Protein AF-A0A1H1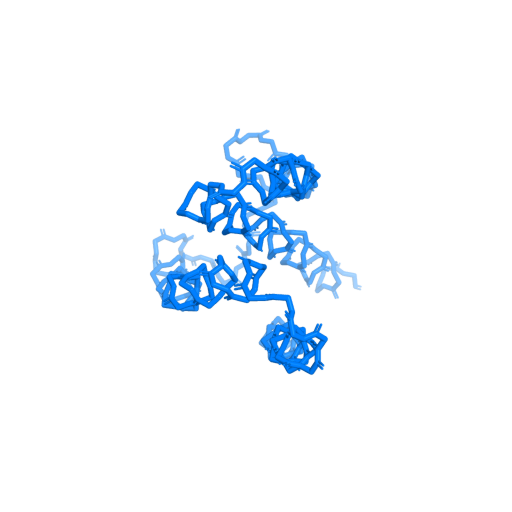JJS9-F1 (afdb_monomer)

Foldseek 3Di:
DLLVVLVVVLVVVLVVVLVVCVVVPLVLLNLLSVVLCVVQVVVVVCCQVVVCVVVVDPADPCDDPNDGLQVLLVVQQVQLVVQLVVCSVVSNSPSSNVSVNSNSSSVSSNSRNVSRVVVVD

Secondary structure (DSSP, 8-state):
-HHHHHHHHHHHHHHHHHHHHHHTT-HHHHHHHHHHHHHHHHHHHHHHHHHHHHSSSSS--SEETTEEHHHHHHHHHHHHHHHHHHHHHTT-HHHHHHHHHHHHHHHHHHHHHHHHHTT--

Structure (mmCIF, N/CA/C/O backbone):
data_AF-A0A1H1JJS9-F1
#
_entry.id   AF-A0A1H1JJS9-F1
#
loop_
_atom_site.group_PDB
_atom_site.id
_atom_site.type_symbol
_atom_site.label_atom_id
_atom_site.label_alt_id
_atom_site.label_comp_id
_atom_site.label_asym_id
_atom_site.label_entity_id
_atom_site.label_seq_id
_atom_site.pdbx_PDB_ins_code
_atom_site.Cartn_x
_atom_site.Cartn_y
_atom_site.Cartn_z
_atom_site.occupancy
_atom_site.B_iso_or_equiv
_atom_site.auth_seq_id
_atom_site.auth_comp_id
_atom_site.auth_asym_id
_atom_site.auth_atom_id
_atom_site.pdbx_PDB_model_num
ATOM 1 N N . MET A 1 1 ? -14.685 -7.454 16.386 1.00 51.56 1 MET A N 1
ATOM 2 C CA . MET A 1 1 ? -14.120 -8.642 15.700 1.00 51.56 1 MET A CA 1
ATOM 3 C C . MET A 1 1 ? -14.081 -8.514 14.171 1.00 51.56 1 MET A C 1
ATOM 5 O O . MET A 1 1 ? -13.070 -8.891 13.596 1.00 51.56 1 MET A O 1
ATOM 9 N N . LYS A 1 2 ? -15.096 -7.929 13.506 1.00 57.41 2 LYS A N 1
ATOM 10 C CA . LYS A 1 2 ? -15.160 -7.813 12.029 1.00 57.41 2 LYS A CA 1
ATOM 11 C C . LYS A 1 2 ? -13.955 -7.105 11.368 1.00 57.41 2 LYS A C 1
ATOM 13 O O . LYS A 1 2 ? -13.441 -7.608 10.377 1.00 57.41 2 LYS A O 1
ATOM 18 N N . ILE A 1 3 ? -13.439 -6.013 11.946 1.00 62.00 3 ILE A N 1
ATOM 19 C CA . ILE A 1 3 ? -12.286 -5.257 11.395 1.00 62.00 3 ILE A CA 1
ATOM 20 C C . ILE A 1 3 ? -11.001 -6.106 11.337 1.00 62.00 3 ILE A C 1
ATOM 22 O O . ILE A 1 3 ? -10.260 -6.043 10.358 1.00 62.00 3 ILE A O 1
ATOM 26 N N . ALA A 1 4 ? -10.752 -6.936 12.356 1.00 64.06 4 ALA A N 1
ATOM 27 C CA . ALA A 1 4 ? -9.585 -7.821 12.385 1.00 64.06 4 ALA A CA 1
ATOM 28 C C . ALA A 1 4 ? -9.667 -8.894 11.287 1.00 64.06 4 ALA A C 1
ATOM 30 O O . ALA A 1 4 ? -8.687 -9.143 10.591 1.00 64.06 4 ALA A O 1
ATOM 31 N N . MET A 1 5 ? -10.856 -9.467 11.074 1.00 68.06 5 MET A N 1
ATOM 32 C CA . MET A 1 5 ? -11.103 -10.467 10.030 1.00 68.06 5 MET A CA 1
ATOM 33 C C . MET A 1 5 ? -10.929 -9.877 8.621 1.00 68.06 5 MET A C 1
ATOM 35 O O . MET A 1 5 ? -10.314 -10.494 7.755 1.00 68.06 5 MET A O 1
ATOM 39 N N . MET A 1 6 ? -11.390 -8.639 8.416 1.00 68.94 6 MET A N 1
ATOM 40 C CA . MET A 1 6 ? -11.242 -7.905 7.154 1.00 68.94 6 MET A CA 1
ATOM 41 C C . MET A 1 6 ? -9.768 -7.597 6.840 1.00 68.94 6 MET A C 1
ATOM 43 O O . MET A 1 6 ? -9.341 -7.729 5.695 1.00 68.94 6 MET A O 1
ATOM 47 N N . ARG A 1 7 ? -8.962 -7.272 7.862 1.00 70.19 7 ARG A N 1
ATOM 48 C CA . ARG A 1 7 ? -7.506 -7.102 7.727 1.00 70.19 7 ARG A CA 1
ATOM 49 C C . ARG A 1 7 ? -6.776 -8.409 7.429 1.00 70.19 7 ARG A C 1
ATOM 51 O O . ARG A 1 7 ? -5.903 -8.416 6.570 1.00 70.19 7 ARG A O 1
ATOM 58 N N . ILE A 1 8 ? -7.145 -9.511 8.083 1.00 76.50 8 ILE A N 1
ATOM 59 C CA . ILE A 1 8 ? -6.576 -10.837 7.785 1.00 76.50 8 ILE A CA 1
ATOM 60 C C . ILE A 1 8 ? -6.862 -11.215 6.328 1.00 76.50 8 ILE A C 1
ATOM 62 O O . ILE A 1 8 ? -5.948 -11.612 5.609 1.00 76.50 8 ILE A O 1
ATOM 66 N N . SER A 1 9 ? -8.099 -11.008 5.863 1.00 79.44 9 SER A N 1
ATOM 67 C CA . SER A 1 9 ? -8.464 -11.231 4.461 1.00 79.44 9 SER A CA 1
ATOM 68 C C . SER A 1 9 ? -7.679 -10.330 3.502 1.00 79.44 9 SER A C 1
ATOM 70 O O . SER A 1 9 ? -7.348 -10.763 2.402 1.00 79.44 9 SER A O 1
ATOM 72 N N . TRP A 1 10 ? -7.365 -9.097 3.906 1.00 81.06 10 TRP A N 1
ATOM 73 C CA . TRP A 1 10 ? -6.550 -8.180 3.111 1.00 81.06 10 TRP A CA 1
ATOM 74 C C . TRP A 1 10 ? -5.094 -8.641 3.004 1.00 81.06 10 TRP A C 1
ATOM 76 O O . TRP A 1 10 ? -4.568 -8.733 1.898 1.00 81.06 10 TRP A O 1
ATOM 86 N N . TYR A 1 11 ? -4.453 -9.015 4.115 1.00 80.50 11 TYR A N 1
ATOM 87 C CA . TYR A 1 11 ? -3.095 -9.569 4.076 1.00 80.50 11 TYR A CA 1
ATOM 88 C C . TYR A 1 11 ? -3.032 -10.874 3.275 1.00 80.50 11 TYR A C 1
ATOM 90 O O . TYR A 1 11 ? -2.079 -11.090 2.529 1.00 80.50 11 TYR A O 1
ATOM 98 N N . PHE A 1 12 ? -4.070 -11.709 3.365 1.00 82.69 12 PHE A N 1
ATOM 99 C CA . PHE A 1 12 ? -4.186 -12.912 2.546 1.00 82.69 12 PHE A CA 1
ATOM 100 C C . PHE A 1 12 ? -4.291 -12.584 1.048 1.00 82.69 12 PHE A C 1
ATOM 102 O O . PHE A 1 12 ? -3.594 -13.191 0.237 1.00 82.69 12 PHE A O 1
ATOM 109 N N . ALA A 1 13 ? -5.084 -11.575 0.672 1.00 83.62 13 ALA A N 1
ATOM 110 C CA . ALA A 1 13 ? -5.155 -11.100 -0.711 1.00 83.62 13 ALA A CA 1
ATOM 111 C C . ALA A 1 13 ? -3.798 -10.574 -1.212 1.00 83.62 13 ALA A C 1
ATOM 113 O O . ALA A 1 13 ? -3.395 -10.886 -2.331 1.00 83.62 13 ALA A O 1
ATOM 114 N N . LEU A 1 14 ? -3.050 -9.844 -0.377 1.00 83.19 14 LEU A N 1
ATOM 115 C CA . LEU A 1 14 ? -1.702 -9.375 -0.718 1.00 83.19 14 LEU A CA 1
ATOM 116 C C . LEU A 1 14 ? -0.715 -10.528 -0.920 1.00 83.19 14 LEU A C 1
ATOM 118 O O . LEU A 1 14 ? 0.098 -10.474 -1.842 1.00 83.19 14 LEU A O 1
ATOM 122 N N . ALA A 1 15 ? -0.813 -11.586 -0.111 1.00 82.50 15 ALA A N 1
ATOM 123 C CA . ALA A 1 15 ? -0.014 -12.794 -0.291 1.00 82.50 15 ALA A CA 1
ATOM 124 C C . ALA A 1 15 ? -0.339 -13.497 -1.621 1.00 82.50 15 ALA A C 1
ATOM 126 O O . ALA A 1 15 ? 0.574 -13.874 -2.352 1.00 82.50 15 ALA A O 1
ATOM 127 N N . LEU A 1 16 ? -1.622 -13.608 -1.987 1.00 84.62 16 LEU A N 1
ATOM 128 C CA . LEU A 1 16 ? -2.031 -14.163 -3.283 1.00 84.62 16 LEU A CA 1
ATOM 129 C C . LEU A 1 16 ? -1.516 -13.327 -4.463 1.00 84.62 16 LEU A C 1
ATOM 131 O O . LEU A 1 16 ? -1.039 -13.890 -5.447 1.00 84.62 16 LEU A O 1
ATOM 135 N N . ILE A 1 17 ? -1.555 -11.996 -4.352 1.00 82.56 17 ILE A N 1
ATOM 136 C CA . ILE A 1 17 ? -1.003 -11.084 -5.365 1.00 82.56 17 ILE A CA 1
ATOM 137 C C . ILE A 1 17 ? 0.517 -11.274 -5.493 1.00 82.56 17 ILE A C 1
ATOM 139 O O . ILE A 1 17 ? 1.027 -11.370 -6.610 1.00 82.56 17 ILE A O 1
ATOM 143 N N . ALA A 1 18 ? 1.235 -11.415 -4.373 1.00 80.25 18 ALA A N 1
ATOM 144 C CA . ALA A 1 18 ? 2.672 -11.697 -4.369 1.00 80.25 18 ALA A CA 1
ATOM 145 C C . ALA A 1 18 ? 3.005 -13.014 -5.094 1.00 80.25 18 ALA A C 1
ATOM 147 O O . ALA A 1 18 ? 3.931 -13.065 -5.907 1.00 80.25 18 ALA A O 1
ATOM 148 N N . ILE A 1 19 ? 2.223 -14.069 -4.827 1.00 80.75 19 ILE A N 1
ATOM 149 C CA . ILE A 1 19 ? 2.355 -15.379 -5.481 1.00 80.75 19 ILE A CA 1
ATOM 150 C C . ILE A 1 19 ? 2.073 -15.258 -6.984 1.00 80.75 19 ILE A C 1
ATOM 152 O O . ILE A 1 19 ? 2.818 -15.807 -7.797 1.00 80.75 19 ILE A O 1
ATOM 156 N N . GLY A 1 20 ? 1.040 -14.499 -7.365 1.00 79.06 20 GLY A N 1
ATOM 157 C CA . GLY A 1 20 ? 0.717 -14.211 -8.762 1.00 79.06 20 GLY A CA 1
ATOM 158 C C . GLY A 1 20 ? 1.876 -13.534 -9.492 1.00 79.06 20 GLY A C 1
ATOM 159 O O . GLY A 1 20 ? 2.306 -14.007 -10.540 1.00 79.06 20 GLY A O 1
ATOM 160 N N . PHE A 1 21 ? 2.458 -12.484 -8.911 1.00 77.69 21 PHE A N 1
ATOM 161 C CA . PHE A 1 21 ? 3.602 -11.792 -9.512 1.00 77.69 21 PHE A CA 1
ATOM 162 C C . PHE A 1 21 ? 4.856 -12.664 -9.608 1.00 77.69 21 PHE A C 1
ATOM 164 O O . PHE A 1 21 ? 5.581 -12.565 -10.597 1.00 77.69 21 PHE A O 1
ATOM 171 N N . SER A 1 22 ? 5.079 -13.557 -8.640 1.00 72.88 22 SER A N 1
ATOM 172 C CA . SER A 1 22 ? 6.167 -14.538 -8.703 1.00 72.88 22 SER A CA 1
ATOM 173 C C . SER A 1 22 ? 5.996 -15.521 -9.870 1.00 72.88 22 SER A C 1
ATOM 175 O O . SER A 1 22 ? 6.970 -15.831 -10.553 1.00 72.88 22 SER A O 1
ATOM 177 N N . ARG A 1 23 ? 4.766 -15.970 -10.155 1.00 71.94 23 ARG A N 1
ATOM 178 C CA . ARG A 1 23 ? 4.480 -16.935 -11.233 1.00 71.94 23 ARG A CA 1
ATOM 179 C C . ARG A 1 23 ? 4.584 -16.352 -12.642 1.00 71.94 23 ARG A C 1
ATOM 181 O O . ARG A 1 23 ? 4.932 -17.087 -13.559 1.00 71.94 23 ARG A O 1
ATOM 188 N N . ILE A 1 24 ? 4.288 -15.065 -12.825 1.00 75.19 24 ILE A N 1
ATOM 189 C CA . ILE A 1 24 ? 4.229 -14.428 -14.156 1.00 75.19 24 ILE A CA 1
ATOM 190 C C . ILE A 1 24 ? 5.618 -13.889 -14.584 1.00 75.19 24 ILE A C 1
ATOM 192 O O . ILE A 1 24 ? 5.750 -13.285 -15.641 1.00 75.19 24 ILE A O 1
ATOM 196 N N . HIS A 1 25 ? 6.685 -14.104 -13.796 1.00 63.25 25 HIS A N 1
ATOM 197 C CA . HIS A 1 25 ? 8.052 -13.642 -14.107 1.00 63.25 25 HIS A CA 1
ATOM 198 C C . HIS A 1 25 ? 8.163 -12.130 -14.416 1.00 63.25 25 HIS A C 1
ATOM 200 O O . HIS A 1 25 ? 9.094 -11.681 -15.084 1.00 63.25 25 HIS A O 1
ATOM 206 N N . PHE A 1 26 ? 7.256 -11.304 -13.883 1.00 71.56 26 PHE A N 1
ATOM 207 C CA . PHE A 1 26 ? 7.361 -9.845 -13.977 1.00 71.56 26 PHE A CA 1
ATOM 208 C C . PHE A 1 26 ? 8.404 -9.327 -12.978 1.00 71.56 26 PHE A C 1
ATOM 210 O O . PHE A 1 26 ? 8.063 -8.801 -11.920 1.00 71.56 26 PHE A O 1
ATOM 217 N N . VAL A 1 27 ? 9.689 -9.469 -13.317 1.00 70.25 27 VAL A N 1
ATOM 218 C CA . VAL A 1 27 ? 10.831 -9.125 -12.445 1.00 70.25 27 VAL A CA 1
ATOM 219 C C . VAL A 1 27 ? 10.751 -7.680 -11.940 1.00 70.25 27 VAL A C 1
ATOM 221 O O . VAL A 1 27 ? 10.953 -7.427 -10.755 1.00 70.25 27 VAL A O 1
ATOM 224 N N . ASN A 1 28 ? 10.359 -6.740 -12.803 1.00 71.56 28 ASN A N 1
ATOM 225 C CA . ASN A 1 28 ? 10.227 -5.326 -12.438 1.00 71.56 28 ASN A CA 1
ATOM 226 C C . ASN A 1 28 ? 9.066 -5.058 -11.474 1.00 71.56 28 ASN A C 1
ATOM 228 O O . ASN A 1 28 ? 9.200 -4.265 -10.543 1.00 71.56 28 ASN A O 1
ATOM 232 N N . LEU A 1 29 ? 7.925 -5.716 -11.691 1.00 73.12 29 LEU A N 1
ATOM 233 C CA . LEU A 1 29 ? 6.736 -5.533 -10.861 1.00 73.12 29 LEU A CA 1
ATOM 234 C C . LEU A 1 29 ? 6.928 -6.204 -9.498 1.00 73.12 29 LEU A C 1
ATOM 236 O O . LEU A 1 29 ? 6.634 -5.610 -8.467 1.00 73.12 29 LEU A O 1
ATOM 240 N N . PHE A 1 30 ? 7.494 -7.413 -9.491 1.00 77.06 30 PHE A N 1
ATOM 241 C CA . PHE A 1 30 ? 7.852 -8.141 -8.279 1.00 77.06 30 PHE A CA 1
ATOM 242 C C . PHE A 1 30 ? 8.916 -7.388 -7.466 1.00 77.06 30 PHE A C 1
ATOM 244 O O . PHE A 1 30 ? 8.774 -7.242 -6.251 1.00 77.06 30 PHE A O 1
ATOM 251 N N . GLY A 1 31 ? 9.925 -6.830 -8.146 1.00 73.69 31 GLY A N 1
ATOM 252 C CA . GLY A 1 31 ? 10.979 -6.015 -7.543 1.00 73.69 31 GLY A CA 1
ATOM 253 C C . GLY A 1 31 ? 10.487 -4.698 -6.936 1.00 73.69 31 GLY A C 1
ATOM 254 O O . GLY A 1 31 ? 11.090 -4.221 -5.981 1.00 73.69 31 GLY A O 1
ATOM 255 N N . ALA A 1 32 ? 9.382 -4.133 -7.431 1.00 76.56 32 ALA A N 1
ATOM 256 C CA . ALA A 1 32 ? 8.734 -2.967 -6.825 1.00 76.56 32 ALA A CA 1
ATOM 257 C C . ALA A 1 32 ? 7.729 -3.353 -5.718 1.00 76.56 32 ALA A C 1
ATOM 259 O O . ALA A 1 32 ? 7.588 -2.663 -4.708 1.00 76.56 32 ALA A O 1
ATOM 260 N N . PHE A 1 33 ? 7.037 -4.483 -5.880 1.00 80.44 33 PHE A N 1
ATOM 261 C CA . PHE A 1 33 ? 5.988 -4.926 -4.964 1.00 80.44 33 PHE A CA 1
ATOM 262 C C . PHE A 1 33 ? 6.535 -5.454 -3.633 1.00 80.44 33 PHE A C 1
ATOM 264 O O . PHE A 1 33 ? 6.004 -5.110 -2.581 1.00 80.44 33 PHE A O 1
ATOM 271 N N . MET A 1 34 ? 7.607 -6.249 -3.651 1.00 80.00 34 MET A N 1
ATOM 272 C CA . MET A 1 34 ? 8.210 -6.801 -2.430 1.00 80.00 34 MET A CA 1
ATOM 273 C C . MET A 1 34 ? 8.678 -5.741 -1.420 1.00 80.00 34 MET A C 1
ATOM 275 O O . MET A 1 34 ? 8.267 -5.821 -0.261 1.00 80.00 34 MET A O 1
ATOM 279 N N . PRO A 1 35 ? 9.475 -4.724 -1.802 1.00 80.19 35 PRO A N 1
ATOM 280 C CA . PRO A 1 35 ? 9.869 -3.670 -0.869 1.00 80.19 35 PRO A CA 1
ATOM 281 C C . PRO A 1 35 ? 8.676 -2.819 -0.419 1.00 80.19 35 PRO A C 1
ATOM 283 O O . PRO A 1 35 ? 8.619 -2.428 0.745 1.00 80.19 35 PRO A O 1
ATOM 286 N N . ALA A 1 36 ? 7.690 -2.581 -1.295 1.00 80.06 36 ALA A N 1
ATOM 287 C CA . ALA A 1 36 ? 6.459 -1.892 -0.914 1.00 80.06 36 ALA A CA 1
ATOM 288 C C . ALA A 1 36 ? 5.680 -2.676 0.153 1.00 80.06 36 ALA A C 1
ATOM 290 O O . ALA A 1 36 ? 5.236 -2.094 1.139 1.00 80.06 36 ALA A O 1
ATOM 291 N N . LEU A 1 37 ? 5.563 -3.998 -0.001 1.00 81.38 37 LEU A N 1
ATOM 292 C CA . LEU A 1 37 ? 4.905 -4.876 0.963 1.00 81.38 37 LEU A CA 1
ATOM 293 C C . LEU A 1 37 ? 5.679 -4.938 2.288 1.00 81.38 37 LEU A C 1
ATOM 295 O O . LEU A 1 37 ? 5.077 -4.827 3.356 1.00 81.38 37 LEU A O 1
ATOM 299 N N . ALA A 1 38 ? 7.007 -5.060 2.218 1.00 80.56 38 ALA A N 1
ATOM 300 C CA . ALA A 1 38 ? 7.888 -5.097 3.382 1.00 80.56 38 ALA A CA 1
ATOM 301 C C . ALA A 1 38 ? 7.863 -3.789 4.186 1.00 80.56 38 ALA A C 1
ATOM 303 O O . ALA A 1 38 ? 7.997 -3.836 5.403 1.00 80.56 38 ALA A O 1
ATOM 304 N N . ALA A 1 39 ? 7.653 -2.638 3.541 1.00 79.75 39 ALA A N 1
ATOM 305 C CA . ALA A 1 39 ? 7.451 -1.358 4.221 1.00 79.75 39 ALA A CA 1
ATOM 306 C C . ALA A 1 39 ? 6.002 -1.175 4.712 1.00 79.75 39 ALA A C 1
ATOM 308 O O . ALA A 1 39 ? 5.766 -0.645 5.799 1.00 79.75 39 ALA A O 1
ATOM 309 N N . TYR A 1 40 ? 5.023 -1.640 3.933 1.00 80.38 40 TYR A N 1
ATOM 310 C CA . TYR A 1 40 ? 3.601 -1.492 4.231 1.00 80.38 40 TYR A CA 1
ATOM 311 C C . TYR A 1 40 ? 3.152 -2.337 5.426 1.00 80.38 40 TYR A C 1
ATOM 313 O O . TYR A 1 40 ? 2.431 -1.829 6.280 1.00 80.38 40 TYR A O 1
ATOM 321 N N . VAL A 1 41 ? 3.561 -3.608 5.528 1.00 79.38 41 VAL A N 1
ATOM 322 C CA . VAL A 1 41 ? 3.101 -4.501 6.609 1.00 79.38 41 VAL A CA 1
ATOM 323 C C . VAL A 1 41 ? 3.491 -3.970 8.000 1.00 79.38 41 VAL A C 1
ATOM 325 O O . VAL A 1 41 ? 2.594 -3.838 8.837 1.00 79.38 41 VAL A O 1
ATOM 328 N N . PRO A 1 42 ? 4.757 -3.583 8.265 1.00 78.88 42 PRO A N 1
ATOM 329 C CA . PRO A 1 42 ? 5.145 -2.972 9.532 1.00 78.88 42 PRO A CA 1
ATOM 330 C C . PRO A 1 42 ? 4.454 -1.631 9.770 1.00 78.88 42 PRO A C 1
ATOM 332 O O . PRO A 1 42 ? 4.004 -1.388 10.884 1.00 78.88 42 PRO A O 1
ATOM 335 N N . ALA A 1 43 ? 4.310 -0.784 8.743 1.00 75.81 43 ALA A N 1
ATOM 336 C CA . ALA A 1 43 ? 3.623 0.502 8.871 1.00 75.81 43 ALA A CA 1
ATOM 337 C C . ALA A 1 43 ? 2.133 0.331 9.224 1.00 75.81 43 ALA A C 1
ATOM 339 O O . ALA A 1 43 ? 1.618 1.003 10.115 1.00 75.81 43 ALA A O 1
ATOM 340 N N . SER A 1 44 ? 1.451 -0.620 8.584 1.00 73.44 44 SER A N 1
ATOM 341 C CA . SER A 1 44 ? 0.048 -0.965 8.834 1.00 73.44 44 SER A CA 1
ATOM 342 C C . SER A 1 44 ? -0.155 -1.612 10.212 1.00 73.44 44 SER A C 1
ATOM 344 O O . SER A 1 44 ? -1.183 -1.369 10.859 1.00 73.44 44 SER A O 1
ATOM 346 N N . LEU A 1 45 ? 0.805 -2.412 10.700 1.00 74.00 45 LEU A N 1
ATOM 347 C CA . LEU A 1 45 ? 0.811 -2.905 12.084 1.00 74.00 45 LEU A CA 1
ATOM 348 C C . LEU A 1 45 ? 1.055 -1.765 13.074 1.00 74.00 45 LEU A C 1
ATOM 350 O O . LEU A 1 45 ? 0.305 -1.628 14.037 1.00 74.00 45 LEU A O 1
ATOM 354 N N . PHE A 1 46 ? 2.064 -0.931 12.826 1.00 76.50 46 PHE A N 1
ATOM 355 C CA . PHE A 1 46 ? 2.395 0.205 13.678 1.00 76.50 46 PHE A CA 1
ATOM 356 C C . PHE A 1 46 ? 1.188 1.130 13.825 1.00 76.50 46 PHE A C 1
ATOM 358 O O . PHE A 1 46 ? 0.790 1.441 14.942 1.00 76.50 46 PHE A O 1
ATOM 365 N N . TRP A 1 47 ? 0.517 1.466 12.722 1.00 68.25 47 TRP A N 1
ATOM 366 C CA . TRP A 1 47 ? -0.690 2.289 12.747 1.00 68.25 47 TRP A CA 1
ATOM 367 C C . TRP A 1 47 ? -1.858 1.639 13.500 1.00 68.25 47 TRP A C 1
ATOM 369 O O . TRP A 1 47 ? -2.664 2.337 14.106 1.00 68.25 47 TRP A O 1
ATOM 379 N N . LEU A 1 48 ? -1.946 0.307 13.528 1.00 65.50 48 LEU A N 1
ATOM 380 C CA . LEU A 1 48 ? -2.970 -0.399 14.301 1.00 65.50 48 LEU A CA 1
ATOM 381 C C . LEU A 1 48 ? -2.729 -0.284 15.812 1.00 65.50 48 LEU A C 1
ATOM 383 O O . LEU A 1 48 ? -3.667 -0.012 16.561 1.00 65.50 48 LEU A O 1
ATOM 387 N N . PHE A 1 49 ? -1.486 -0.477 16.255 1.00 65.56 49 PHE A N 1
ATOM 388 C CA . PHE A 1 49 ? -1.139 -0.385 17.673 1.00 65.56 49 PHE A CA 1
ATOM 389 C C . PHE A 1 49 ? -1.108 1.071 18.149 1.00 65.56 49 PHE A C 1
ATOM 391 O O . PHE A 1 49 ? -1.750 1.405 19.142 1.00 65.56 49 PHE A O 1
ATOM 398 N N . PHE A 1 50 ? -0.432 1.954 17.414 1.00 65.25 50 PHE A N 1
ATOM 399 C CA . PHE A 1 50 ? -0.271 3.359 17.787 1.00 65.25 50 PHE A CA 1
ATOM 400 C C . PHE A 1 50 ? -1.501 4.211 17.473 1.00 65.25 50 PHE A C 1
ATOM 402 O O . PHE A 1 50 ? -1.873 5.058 18.279 1.00 65.25 50 PHE A O 1
ATOM 409 N N . GLY A 1 51 ? -2.183 3.979 16.349 1.00 57.56 51 GLY A N 1
ATOM 410 C CA . GLY A 1 51 ? -3.386 4.733 15.988 1.00 57.56 51 GLY A CA 1
ATOM 411 C C . GLY A 1 51 ? -4.532 4.503 16.974 1.00 57.56 51 GLY A C 1
ATOM 412 O O . GLY A 1 51 ? -5.261 5.440 17.299 1.00 57.56 51 GLY A O 1
ATOM 413 N N . ALA A 1 52 ? -4.650 3.296 17.535 1.00 55.19 52 ALA A N 1
ATOM 414 C CA . ALA A 1 52 ? -5.605 3.014 18.607 1.00 55.19 52 ALA A CA 1
ATOM 415 C C . ALA A 1 52 ? -5.267 3.755 19.917 1.00 55.19 52 ALA A C 1
ATOM 417 O O . ALA A 1 52 ? -6.183 4.166 20.628 1.00 55.19 52 ALA A O 1
ATOM 418 N N . ILE A 1 53 ? -3.975 3.948 20.211 1.00 55.75 53 ILE A N 1
ATOM 419 C CA . ILE A 1 53 ? -3.485 4.659 21.404 1.00 55.75 53 ILE A CA 1
ATOM 420 C C . ILE A 1 53 ? -3.663 6.176 21.251 1.00 55.75 53 ILE A C 1
ATOM 422 O O . ILE A 1 53 ? -4.192 6.821 22.149 1.00 55.75 53 ILE A O 1
ATOM 426 N N . VAL A 1 54 ? -3.274 6.743 20.105 1.00 55.31 54 VAL A N 1
ATOM 427 C CA . VAL A 1 54 ? -3.310 8.196 19.852 1.00 55.31 54 VAL A CA 1
ATOM 428 C C . VAL A 1 54 ? -4.739 8.712 19.693 1.00 55.31 54 VAL A C 1
ATOM 430 O O . VAL A 1 54 ? -5.060 9.798 20.165 1.00 55.31 54 VAL A O 1
ATOM 433 N N . THR A 1 55 ? -5.620 7.941 19.051 1.00 53.91 55 THR A N 1
ATOM 434 C CA . THR A 1 55 ? -6.981 8.412 18.737 1.00 53.91 55 THR A CA 1
ATOM 435 C C . THR A 1 55 ? -7.993 8.097 19.848 1.00 53.91 55 THR A C 1
ATOM 437 O O . THR A 1 55 ? -9.141 8.529 19.762 1.00 53.91 55 THR A O 1
ATOM 440 N N . GLY A 1 56 ? -7.620 7.315 20.874 1.00 47.09 56 GLY A N 1
ATOM 441 C CA . GLY A 1 56 ? -8.472 6.934 22.019 1.00 47.09 56 GLY A CA 1
ATOM 442 C C . GLY A 1 56 ? -9.749 6.143 21.675 1.00 47.09 56 GLY A C 1
ATOM 443 O O . GLY A 1 56 ? -10.446 5.652 22.561 1.00 47.09 56 GLY A O 1
ATOM 444 N N . LYS A 1 57 ? -10.070 5.991 20.386 1.00 50.91 57 LYS A N 1
ATOM 445 C CA . LYS A 1 57 ? -11.216 5.261 19.850 1.00 50.91 57 LYS A CA 1
ATOM 446 C C . LYS A 1 57 ? -10.713 4.114 18.983 1.00 50.91 57 LYS A C 1
ATOM 448 O O . LYS A 1 57 ? -9.976 4.313 18.024 1.00 50.91 57 LYS A O 1
ATOM 453 N N . ARG A 1 58 ? -11.220 2.909 19.252 1.00 49.91 58 ARG A N 1
ATOM 454 C CA . ARG A 1 58 ? -11.091 1.700 18.409 1.00 49.91 58 ARG A CA 1
ATOM 455 C C . ARG A 1 58 ? -11.864 1.796 17.075 1.00 49.91 58 ARG A C 1
ATOM 457 O O . ARG A 1 58 ? -12.226 0.776 16.494 1.00 49.91 58 ARG A O 1
ATOM 464 N N . GLY A 1 59 ? -12.162 3.012 16.620 1.00 51.47 59 GLY A N 1
ATOM 465 C CA . GLY A 1 59 ? -12.968 3.310 15.446 1.00 51.47 59 GLY A CA 1
ATOM 466 C C . GLY A 1 59 ? -12.206 4.257 14.537 1.00 51.47 59 GLY A C 1
ATOM 467 O O . GLY A 1 59 ? -11.786 5.329 14.964 1.00 51.47 59 GLY A O 1
ATOM 468 N N . VAL A 1 60 ? -12.023 3.828 13.293 1.00 53.47 60 VAL A N 1
ATOM 469 C CA . VAL A 1 60 ? -11.382 4.601 12.229 1.00 53.47 60 VAL A CA 1
ATOM 470 C C . VAL A 1 60 ? -12.142 5.926 12.098 1.00 53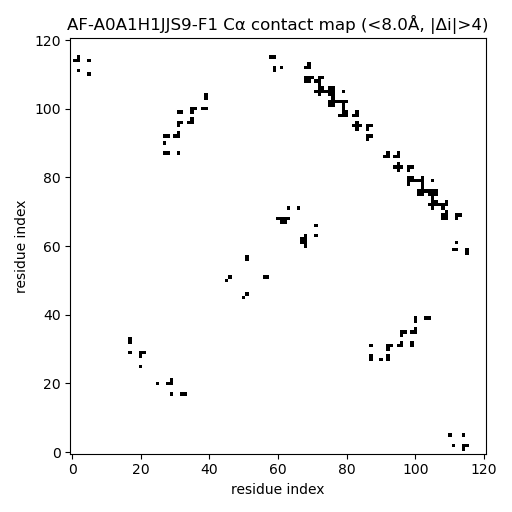.47 60 VAL A C 1
ATOM 472 O O . VAL A 1 60 ? -13.366 5.889 11.938 1.00 53.47 60 VAL A O 1
ATOM 475 N N . PRO A 1 61 ? -11.483 7.091 12.200 1.00 53.12 61 PRO A N 1
ATOM 476 C CA . PRO A 1 61 ? -12.180 8.361 12.081 1.00 53.12 61 PRO A CA 1
ATOM 477 C C . PRO A 1 61 ? -12.840 8.452 10.696 1.00 53.12 61 PRO A C 1
ATOM 479 O O . PRO A 1 61 ? -12.221 8.164 9.666 1.00 53.12 61 PRO A O 1
ATOM 482 N N . SER A 1 62 ? -14.126 8.825 10.659 1.00 52.69 62 SER A N 1
ATOM 483 C CA . SER A 1 62 ? -14.890 8.973 9.406 1.00 52.69 62 SER A CA 1
ATOM 484 C C . SER A 1 62 ? -14.326 10.080 8.502 1.00 52.69 62 SER A C 1
ATOM 486 O O . SER A 1 62 ? -14.591 10.112 7.295 1.00 52.69 62 SER A O 1
ATOM 488 N N . THR A 1 63 ? -13.495 10.946 9.081 1.00 47.38 63 THR A N 1
ATOM 489 C CA . THR A 1 63 ? -12.784 12.047 8.447 1.00 47.38 63 THR A CA 1
ATOM 490 C C . THR A 1 63 ? -11.296 11.987 8.790 1.00 47.38 63 THR A C 1
ATOM 492 O O . THR A 1 63 ? -10.907 12.031 9.953 1.00 47.38 63 THR A O 1
ATOM 495 N N . THR A 1 64 ? -10.446 11.913 7.768 1.00 54.22 64 THR A N 1
ATOM 496 C CA . THR A 1 64 ? -8.988 12.070 7.894 1.00 54.22 64 THR A CA 1
ATOM 497 C C . THR A 1 64 ? -8.637 13.379 7.189 1.00 54.22 64 THR A C 1
ATOM 499 O O . THR A 1 64 ? -8.970 13.541 6.018 1.00 54.22 64 THR A O 1
ATOM 502 N N . PHE A 1 65 ? -8.064 14.352 7.911 1.00 52.94 65 PHE A N 1
ATOM 503 C CA . PHE A 1 65 ? -7.823 15.725 7.417 1.00 52.94 65 PHE A CA 1
ATOM 504 C C . PHE A 1 65 ? -9.075 16.454 6.878 1.00 52.94 65 PHE A C 1
ATOM 506 O O . PHE A 1 65 ? -9.014 17.153 5.873 1.00 52.94 65 PHE A O 1
ATOM 513 N N . GLY A 1 66 ? -10.242 16.276 7.509 1.00 48.69 66 GLY A N 1
ATOM 514 C CA . GLY A 1 66 ? -11.480 16.968 7.103 1.00 48.69 66 GLY A CA 1
ATOM 515 C C . GLY A 1 66 ? -12.133 16.442 5.815 1.00 48.69 66 GLY A C 1
ATOM 516 O O . GLY A 1 66 ? -13.237 16.860 5.475 1.00 48.69 66 GLY A O 1
ATOM 517 N N . VAL A 1 67 ? -11.513 15.471 5.136 1.00 54.59 67 VAL A N 1
ATOM 518 C CA . VAL A 1 67 ? -12.067 14.779 3.966 1.00 54.59 67 VAL A CA 1
ATOM 519 C C . VAL A 1 67 ? -12.580 13.404 4.394 1.00 54.59 67 VAL A C 1
ATOM 521 O O . VAL A 1 67 ? -11.981 12.741 5.244 1.00 54.59 67 VAL A O 1
ATOM 524 N N . ARG A 1 68 ? -13.697 12.944 3.807 1.00 62.31 68 ARG A N 1
ATOM 525 C CA . ARG A 1 68 ? -14.189 11.572 4.024 1.00 62.31 68 ARG A CA 1
ATOM 526 C C . ARG A 1 68 ? -13.071 10.582 3.700 1.00 62.31 68 ARG A C 1
ATOM 528 O O . ARG A 1 68 ? -12.625 10.518 2.553 1.00 62.31 68 ARG A O 1
ATOM 535 N N . THR A 1 69 ? -12.690 9.766 4.682 1.00 66.62 69 THR A N 1
ATOM 536 C CA . THR A 1 69 ? -11.597 8.778 4.599 1.00 66.62 69 THR A CA 1
ATOM 537 C C . THR A 1 69 ? -11.730 7.860 3.371 1.00 66.62 69 THR A C 1
ATOM 539 O O . THR A 1 69 ? -10.742 7.506 2.734 1.00 66.62 69 THR A O 1
ATOM 542 N N . LYS A 1 70 ? -12.970 7.569 2.959 1.00 66.56 70 LYS A N 1
ATOM 543 C CA . LYS A 1 70 ? -13.324 6.801 1.753 1.00 66.56 70 LYS A CA 1
ATOM 544 C C . LYS A 1 70 ? -12.961 7.496 0.434 1.00 66.56 70 LYS A C 1
ATOM 546 O O . LYS A 1 70 ? -12.476 6.843 -0.486 1.00 66.56 70 LYS A O 1
ATOM 551 N N . SER A 1 71 ? -13.187 8.809 0.341 1.00 71.06 71 SER A N 1
ATOM 552 C CA . SER A 1 71 ? -12.860 9.598 -0.856 1.00 71.06 71 SER A CA 1
ATOM 553 C C . SER A 1 71 ? -11.345 9.737 -0.999 1.00 71.06 71 SER A C 1
ATOM 555 O O . SER A 1 71 ? -10.790 9.462 -2.059 1.00 71.06 71 SER A O 1
ATOM 557 N N . LEU A 1 72 ? -10.666 10.034 0.114 1.00 75.31 72 LEU A N 1
ATOM 558 C CA . LEU A 1 72 ? -9.210 10.143 0.158 1.00 75.31 72 LEU A CA 1
ATOM 559 C C . LEU A 1 72 ? -8.544 8.807 -0.207 1.00 75.31 72 LEU A C 1
ATOM 561 O O . LEU A 1 72 ? -7.678 8.777 -1.076 1.00 75.31 72 LEU A O 1
ATOM 565 N N . GLY A 1 73 ? -9.009 7.692 0.368 1.00 76.38 73 GLY A N 1
ATOM 566 C CA . GLY A 1 73 ? -8.505 6.361 0.023 1.00 76.38 73 GLY A CA 1
ATOM 567 C C . GLY A 1 73 ? -8.708 6.001 -1.452 1.00 76.38 73 GLY A C 1
ATOM 568 O O . GLY A 1 73 ? -7.808 5.443 -2.071 1.00 76.38 73 GLY A O 1
ATOM 569 N N . THR A 1 74 ? -9.847 6.380 -2.043 1.00 79.62 74 THR A N 1
ATOM 570 C CA . THR A 1 74 ? -10.131 6.148 -3.472 1.00 79.62 74 THR A CA 1
ATOM 571 C C . THR A 1 74 ? -9.185 6.942 -4.371 1.00 79.62 74 THR A C 1
ATOM 573 O O . THR A 1 74 ? -8.618 6.380 -5.305 1.00 79.62 74 THR A O 1
ATOM 576 N N . ILE A 1 75 ? -8.951 8.221 -4.065 1.00 83.81 75 ILE A N 1
ATOM 577 C CA . ILE A 1 75 ? -8.009 9.061 -4.818 1.00 83.81 75 ILE A CA 1
ATOM 578 C C . ILE A 1 75 ? -6.593 8.482 -4.731 1.00 83.81 75 ILE A C 1
ATOM 580 O O . ILE A 1 75 ? -5.940 8.321 -5.760 1.00 83.81 75 ILE A O 1
ATOM 584 N N . LEU A 1 76 ? -6.140 8.111 -3.529 1.00 82.12 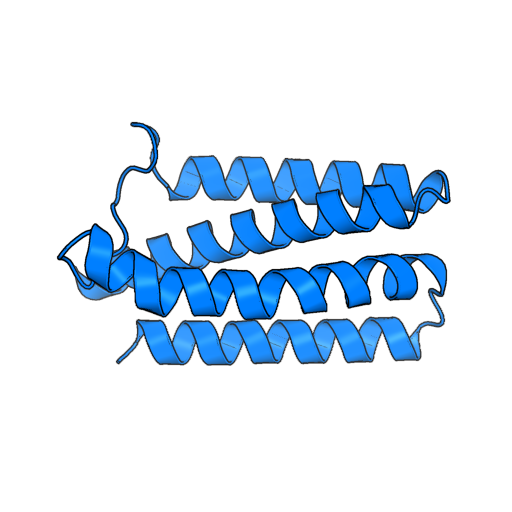76 LEU A N 1
ATOM 585 C CA . LEU A 1 76 ? -4.819 7.509 -3.324 1.00 82.12 76 LEU A CA 1
ATOM 586 C C . LEU A 1 76 ? -4.673 6.165 -4.043 1.00 82.12 76 LEU A C 1
ATOM 588 O O . LEU A 1 76 ? -3.616 5.899 -4.610 1.00 82.12 76 LEU A O 1
ATOM 592 N N . LEU A 1 77 ? -5.726 5.343 -4.062 1.00 84.38 77 LEU A N 1
ATOM 593 C CA . LEU A 1 77 ? -5.744 4.076 -4.789 1.00 84.38 77 LEU A CA 1
ATOM 594 C C . LEU A 1 77 ? -5.540 4.305 -6.291 1.00 84.38 77 LEU A C 1
ATOM 596 O O . LEU A 1 77 ? -4.612 3.748 -6.874 1.00 84.38 77 LEU A O 1
ATOM 600 N N . PHE A 1 78 ? -6.376 5.136 -6.918 1.00 85.69 78 PHE A N 1
ATOM 601 C CA . PHE A 1 78 ? -6.291 5.377 -8.361 1.00 85.69 78 PHE A CA 1
ATOM 602 C C . PHE A 1 78 ? -4.993 6.087 -8.753 1.00 85.69 78 PHE A C 1
ATOM 604 O O . PHE A 1 78 ? -4.348 5.679 -9.719 1.00 85.69 78 PHE A O 1
ATOM 611 N N . ALA A 1 79 ? -4.573 7.094 -7.983 1.00 85.19 79 ALA A N 1
ATOM 612 C CA . ALA A 1 79 ? -3.313 7.790 -8.216 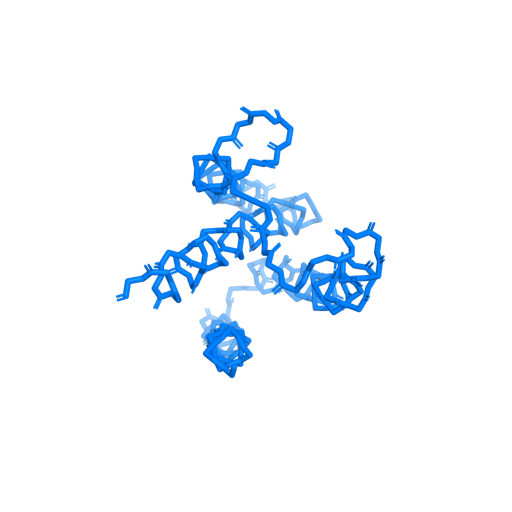1.00 85.19 79 ALA A CA 1
ATOM 613 C C . ALA A 1 79 ? -2.114 6.844 -8.060 1.00 85.19 79 ALA A C 1
ATOM 615 O O . ALA A 1 79 ? -1.237 6.824 -8.921 1.00 85.19 79 ALA A O 1
ATOM 616 N N . GLY A 1 80 ? -2.098 6.021 -7.007 1.00 83.19 80 GLY A N 1
ATOM 617 C CA . GLY A 1 80 ? -1.042 5.042 -6.755 1.00 83.19 80 GLY A CA 1
ATOM 618 C C . GLY A 1 80 ? -0.957 3.976 -7.848 1.00 83.19 80 GLY A C 1
ATOM 619 O O . GLY A 1 80 ? 0.139 3.678 -8.319 1.00 83.19 80 GLY A O 1
ATOM 620 N N . ILE A 1 81 ? -2.097 3.462 -8.329 1.00 84.81 81 ILE A N 1
ATOM 621 C CA . ILE A 1 81 ? -2.133 2.515 -9.455 1.00 84.81 81 ILE A CA 1
ATOM 622 C C . ILE A 1 81 ? -1.588 3.180 -10.725 1.00 84.81 81 ILE A C 1
ATOM 624 O O . ILE A 1 81 ? -0.658 2.647 -11.328 1.00 84.81 81 ILE A O 1
ATOM 628 N N . ALA A 1 82 ? -2.094 4.358 -11.102 1.00 86.81 82 ALA A N 1
ATOM 629 C CA . ALA A 1 82 ? -1.658 5.059 -12.313 1.00 86.81 82 ALA A CA 1
ATOM 630 C C . ALA A 1 82 ? -0.153 5.392 -12.292 1.00 86.81 82 ALA A C 1
ATOM 632 O O . ALA A 1 82 ? 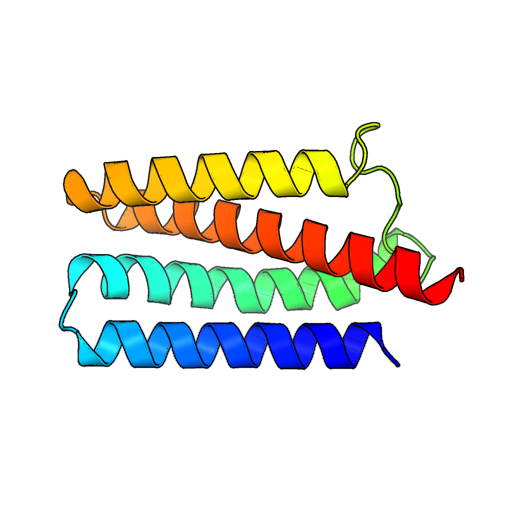0.560 5.150 -13.272 1.00 86.81 82 ALA A O 1
ATOM 633 N N . LEU A 1 83 ? 0.351 5.878 -11.152 1.00 84.81 83 LEU A N 1
ATOM 634 C CA . LEU A 1 83 ? 1.777 6.129 -10.942 1.00 84.81 83 LEU A CA 1
ATOM 635 C C . LEU A 1 83 ? 2.587 4.834 -11.008 1.00 84.81 83 LEU A C 1
ATOM 637 O O . LEU A 1 83 ? 3.612 4.805 -11.682 1.00 84.81 83 LEU A O 1
ATOM 641 N N . SER A 1 84 ? 2.130 3.758 -10.360 1.00 84.06 84 SER A N 1
ATOM 642 C CA . SER A 1 84 ? 2.850 2.481 -10.352 1.00 84.06 84 SER A CA 1
ATOM 643 C C . SER A 1 84 ? 3.003 1.903 -11.758 1.00 84.06 84 SER A C 1
ATOM 645 O O . SER A 1 84 ? 4.111 1.535 -12.134 1.00 84.06 84 SER A O 1
ATOM 647 N N . VAL A 1 85 ? 1.942 1.918 -12.573 1.00 83.94 85 VAL A N 1
ATOM 648 C CA . VAL A 1 85 ? 1.980 1.443 -13.964 1.00 83.94 85 VAL A CA 1
ATOM 649 C C . VAL A 1 85 ? 2.965 2.275 -14.784 1.00 83.94 85 VAL A C 1
ATOM 651 O O . VAL A 1 85 ? 3.851 1.720 -15.429 1.00 83.94 85 VAL A O 1
ATOM 654 N N . THR A 1 86 ? 2.875 3.603 -14.698 1.00 86.25 86 THR A N 1
ATOM 655 C CA . THR A 1 86 ? 3.761 4.514 -15.441 1.00 86.25 86 THR A CA 1
ATOM 656 C C . THR A 1 86 ? 5.231 4.326 -15.043 1.00 86.25 86 THR A C 1
ATOM 658 O O . THR A 1 86 ? 6.117 4.254 -15.894 1.00 86.25 86 THR A O 1
ATOM 661 N N . LEU A 1 87 ? 5.511 4.187 -13.745 1.00 85.25 87 LEU A N 1
ATOM 662 C CA . LEU A 1 87 ? 6.870 4.034 -13.217 1.00 85.25 87 LEU A CA 1
ATOM 663 C C . LEU A 1 87 ? 7.472 2.659 -13.523 1.00 85.25 87 LEU A C 1
ATOM 665 O O . LEU A 1 87 ? 8.662 2.579 -13.833 1.00 85.25 87 LEU A O 1
ATOM 669 N N . VAL A 1 88 ? 6.659 1.598 -13.505 1.00 82.19 88 VAL A N 1
ATOM 670 C CA . VAL A 1 88 ? 7.070 0.250 -13.930 1.00 82.19 88 VAL A CA 1
ATOM 671 C C . VAL A 1 88 ? 7.409 0.241 -15.419 1.00 82.19 88 VAL A C 1
ATOM 673 O O . VAL A 1 88 ? 8.449 -0.300 -15.791 1.00 82.19 88 VAL A O 1
ATOM 676 N N . LEU A 1 89 ? 6.595 0.894 -16.258 1.00 83.25 89 LEU A N 1
ATOM 677 C CA . LEU A 1 89 ? 6.871 1.049 -17.693 1.00 83.25 89 LEU A CA 1
ATOM 678 C C . LEU A 1 89 ? 8.157 1.845 -17.960 1.00 83.25 89 LEU A C 1
ATOM 680 O O . LEU A 1 89 ? 8.842 1.601 -18.947 1.00 83.25 89 LEU A O 1
ATOM 684 N N . THR A 1 90 ? 8.528 2.749 -17.049 1.00 85.12 90 THR A N 1
ATOM 685 C CA . THR A 1 90 ? 9.758 3.555 -17.138 1.00 85.12 90 THR A CA 1
ATOM 686 C C . THR A 1 90 ? 10.966 2.874 -16.465 1.00 85.12 90 THR A C 1
ATOM 688 O O . THR A 1 90 ? 11.990 3.516 -16.243 1.00 85.12 90 THR A O 1
ATOM 691 N N . ASN A 1 91 ? 10.874 1.587 -16.092 1.00 79.25 91 ASN A N 1
ATOM 692 C CA . ASN A 1 91 ? 11.916 0.841 -15.362 1.00 79.25 91 ASN A CA 1
ATOM 693 C C . ASN A 1 91 ? 12.355 1.483 -14.024 1.00 79.25 91 ASN A C 1
ATOM 695 O O . ASN A 1 91 ? 13.417 1.164 -13.487 1.00 79.25 91 ASN A O 1
ATOM 699 N N . ARG A 1 92 ? 11.544 2.370 -13.431 1.00 81.81 92 ARG A N 1
ATOM 700 C CA . ARG A 1 92 ? 11.848 3.019 -12.145 1.00 81.81 92 ARG A CA 1
ATOM 701 C C . ARG A 1 92 ? 11.268 2.222 -10.981 1.00 81.81 92 ARG A C 1
ATOM 703 O O . ARG A 1 92 ? 10.337 2.670 -10.314 1.00 81.81 92 ARG A O 1
ATOM 710 N N . THR A 1 93 ? 11.846 1.052 -10.719 1.00 76.62 93 THR A N 1
ATOM 711 C CA . THR A 1 93 ? 11.387 0.102 -9.687 1.00 76.62 93 THR A CA 1
ATOM 712 C C . THR A 1 93 ? 11.279 0.726 -8.295 1.00 76.62 93 THR A C 1
ATOM 714 O O . THR A 1 93 ? 10.260 0.551 -7.641 1.00 76.62 93 THR A O 1
ATOM 717 N N . VAL A 1 94 ? 12.256 1.534 -7.870 1.00 79.12 94 VAL A N 1
ATOM 718 C CA . VAL A 1 94 ? 12.236 2.196 -6.548 1.00 79.12 94 VAL 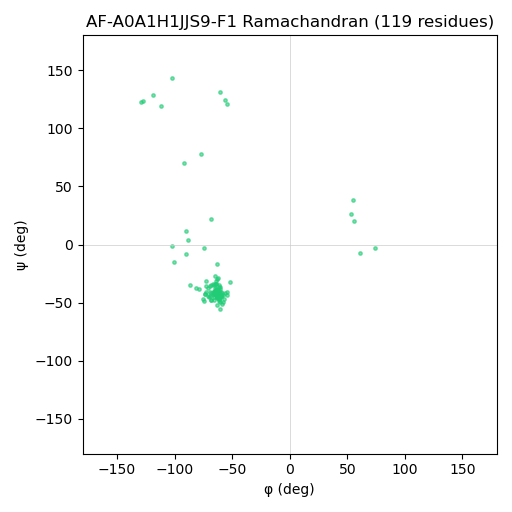A CA 1
ATOM 719 C C . VAL A 1 94 ? 11.063 3.170 -6.409 1.00 79.12 94 VAL A C 1
ATOM 721 O O . VAL A 1 94 ? 10.354 3.156 -5.406 1.00 79.12 94 VAL A O 1
ATOM 724 N N . ALA A 1 95 ? 10.826 4.004 -7.423 1.00 79.19 95 ALA A N 1
ATOM 725 C CA . ALA A 1 95 ? 9.716 4.955 -7.412 1.00 79.19 95 ALA A CA 1
ATOM 726 C C . ALA A 1 95 ? 8.361 4.235 -7.524 1.00 79.19 95 ALA A C 1
ATOM 728 O O . ALA A 1 95 ? 7.389 4.635 -6.881 1.00 79.19 95 ALA A O 1
ATOM 729 N N . ALA A 1 96 ? 8.303 3.146 -8.297 1.00 82.56 96 ALA A N 1
ATOM 730 C CA . ALA A 1 96 ? 7.124 2.296 -8.381 1.00 82.56 96 ALA A CA 1
ATOM 731 C C . ALA A 1 96 ? 6.761 1.689 -7.017 1.00 82.56 96 ALA A C 1
ATOM 733 O O . ALA A 1 96 ? 5.578 1.639 -6.690 1.00 82.56 96 ALA A O 1
ATOM 734 N N . SER A 1 97 ? 7.740 1.318 -6.184 1.00 81.06 97 SER A N 1
ATOM 735 C CA . SER A 1 97 ? 7.490 0.823 -4.822 1.00 81.06 97 SER A CA 1
ATOM 736 C C . SER A 1 97 ? 6.734 1.840 -3.961 1.00 81.06 97 SER A C 1
ATOM 738 O O . SER A 1 97 ? 5.787 1.476 -3.267 1.00 81.06 97 SER A O 1
ATOM 740 N N . PHE A 1 98 ? 7.092 3.128 -4.042 1.00 78.88 98 PHE A N 1
ATOM 741 C CA . PHE A 1 98 ? 6.378 4.194 -3.326 1.00 78.88 98 PHE A CA 1
ATOM 742 C C . PHE A 1 98 ? 4.946 4.378 -3.840 1.00 78.88 98 PHE A C 1
ATOM 744 O O . PHE A 1 98 ? 4.016 4.533 -3.049 1.00 78.88 98 PHE A O 1
ATOM 751 N N . ALA A 1 99 ? 4.748 4.314 -5.158 1.00 84.38 99 ALA A N 1
ATOM 752 C CA . ALA A 1 99 ? 3.419 4.404 -5.756 1.00 84.38 99 ALA A CA 1
ATOM 753 C C . ALA A 1 99 ? 2.523 3.211 -5.375 1.00 84.38 99 ALA A C 1
ATOM 755 O O . ALA A 1 99 ? 1.349 3.394 -5.048 1.00 84.38 99 ALA A O 1
ATOM 756 N N . ILE A 1 100 ? 3.087 1.999 -5.341 1.00 83.50 100 ILE A N 1
ATOM 757 C CA . ILE A 1 100 ? 2.403 0.790 -4.863 1.00 83.50 100 ILE A CA 1
ATOM 758 C C . ILE A 1 100 ? 2.049 0.940 -3.380 1.00 83.50 100 ILE A C 1
ATOM 760 O O . ILE A 1 100 ? 0.921 0.646 -2.995 1.00 83.50 100 ILE A O 1
ATOM 764 N N . MET A 1 101 ? 2.960 1.452 -2.548 1.00 82.44 101 MET A N 1
ATOM 765 C CA . MET A 1 101 ? 2.691 1.700 -1.128 1.00 82.44 101 MET A CA 1
ATOM 766 C C . MET A 1 101 ? 1.529 2.687 -0.924 1.00 82.44 101 MET A C 1
ATOM 768 O O . MET A 1 101 ? 0.668 2.451 -0.076 1.00 82.44 101 MET A O 1
ATOM 772 N N . LEU A 1 102 ? 1.451 3.749 -1.735 1.00 80.75 102 LEU A N 1
ATOM 773 C CA . LEU A 1 102 ? 0.318 4.682 -1.742 1.00 80.75 102 LEU A CA 1
ATOM 774 C C . LEU A 1 102 ? -0.994 3.999 -2.142 1.00 80.75 102 LEU A C 1
ATOM 776 O O . LEU A 1 102 ? -2.016 4.217 -1.490 1.00 80.75 102 LEU A O 1
ATOM 780 N N . ALA A 1 103 ? -0.966 3.145 -3.168 1.00 83.56 103 ALA A N 1
ATOM 781 C CA . ALA A 1 103 ? -2.141 2.386 -3.585 1.00 83.56 103 ALA A CA 1
ATOM 782 C C . ALA A 1 103 ? -2.625 1.435 -2.476 1.00 83.56 103 ALA A C 1
ATOM 784 O O . ALA A 1 103 ? -3.824 1.363 -2.202 1.00 83.56 103 ALA A O 1
ATOM 785 N N . LEU A 1 104 ? -1.697 0.751 -1.798 1.00 82.94 104 LEU A N 1
ATOM 786 C CA . LEU A 1 104 ? -1.989 -0.139 -0.672 1.00 82.94 104 LEU A CA 1
ATOM 787 C C . LEU A 1 104 ? -2.593 0.620 0.514 1.00 82.94 104 LEU A C 1
ATOM 789 O O . LEU A 1 104 ? -3.607 0.186 1.058 1.00 82.94 104 LEU A O 1
ATOM 793 N N . GLY A 1 105 ? -2.028 1.778 0.869 1.00 79.31 105 GLY A N 1
ATOM 794 C CA . GLY A 1 105 ? -2.581 2.650 1.909 1.00 79.31 105 GLY A CA 1
ATOM 795 C C . GLY A 1 105 ? -3.972 3.185 1.549 1.00 79.31 105 GLY A C 1
ATOM 796 O O . GLY A 1 105 ? -4.874 3.189 2.385 1.00 79.31 105 GLY A O 1
ATOM 797 N N . GLY A 1 106 ? 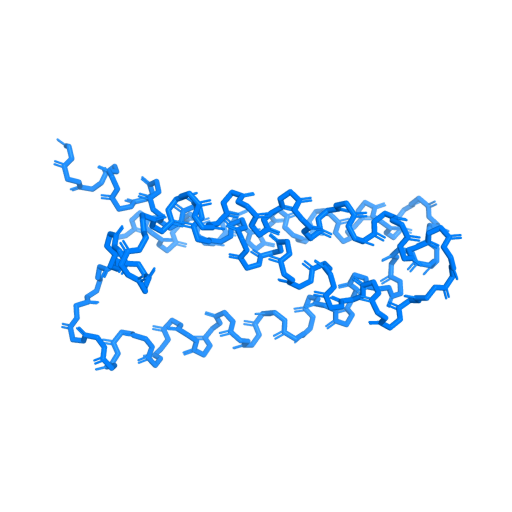-4.189 3.567 0.286 1.00 78.12 106 GLY A N 1
ATOM 798 C CA . GLY A 1 106 ? -5.501 3.979 -0.217 1.00 78.12 106 GLY A CA 1
ATOM 799 C C . GLY A 1 106 ? -6.548 2.866 -0.116 1.00 78.12 106 GLY A C 1
ATOM 800 O O . GLY A 1 106 ? -7.642 3.090 0.406 1.00 78.12 106 GLY A O 1
ATOM 801 N N . ALA A 1 107 ? -6.196 1.647 -0.536 1.00 79.50 107 ALA A N 1
ATOM 802 C CA . ALA A 1 107 ?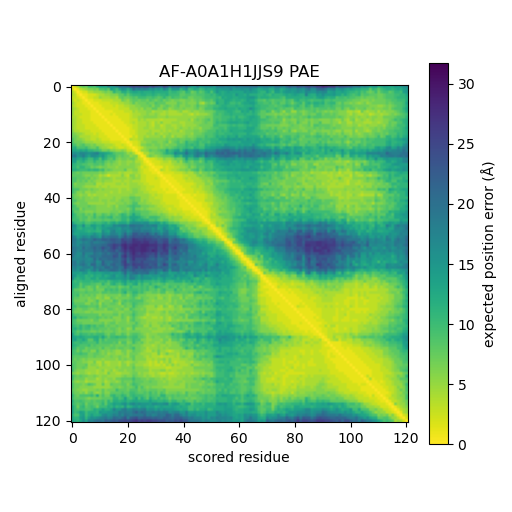 -7.051 0.467 -0.410 1.00 79.50 107 ALA A CA 1
ATOM 803 C C . ALA A 1 107 ? -7.406 0.162 1.052 1.00 79.50 107 ALA A C 1
ATOM 805 O O . ALA A 1 107 ? -8.567 -0.112 1.369 1.00 79.50 107 ALA A O 1
ATOM 806 N N . GLU A 1 108 ? -6.420 0.249 1.946 1.00 75.75 108 GLU A N 1
ATOM 807 C CA . GLU A 1 108 ? -6.601 0.019 3.375 1.00 75.75 108 GLU A CA 1
ATOM 808 C C . GLU A 1 108 ? -7.607 1.007 3.983 1.00 75.75 108 GLU A C 1
ATOM 810 O O . GLU A 1 108 ? -8.525 0.587 4.691 1.00 75.75 108 GLU A O 1
ATOM 815 N N . LEU A 1 109 ? -7.514 2.296 3.639 1.00 72.75 109 LEU A N 1
ATOM 816 C CA . LEU A 1 109 ? -8.462 3.326 4.081 1.00 72.75 109 LEU A CA 1
ATOM 817 C C . LEU A 1 109 ? -9.897 3.052 3.596 1.00 72.75 109 LEU A C 1
ATOM 819 O O . LEU A 1 109 ? -10.862 3.231 4.350 1.00 72.75 109 LEU A O 1
ATOM 823 N N . ILE A 1 110 ? -10.064 2.579 2.357 1.00 73.81 110 ILE A N 1
ATOM 824 C CA . ILE A 1 110 ? -11.381 2.209 1.813 1.00 73.81 110 ILE A CA 1
ATOM 825 C C . ILE A 1 110 ? -11.953 1.003 2.568 1.00 73.81 110 ILE A C 1
ATOM 827 O O . ILE A 1 110 ? -13.110 1.039 2.993 1.00 73.81 110 ILE A O 1
ATOM 831 N N . LEU A 1 111 ? -11.154 -0.046 2.774 1.00 72.25 111 LEU A N 1
ATOM 832 C CA . LEU A 1 111 ? -11.551 -1.248 3.516 1.00 72.25 111 LEU A CA 1
ATOM 833 C C . LEU A 1 111 ? -11.949 -0.918 4.957 1.00 72.25 111 LEU A C 1
ATOM 835 O O . LEU A 1 111 ? -12.989 -1.367 5.436 1.00 72.25 111 LEU A O 1
ATOM 839 N N . MET A 1 112 ? -11.157 -0.080 5.621 1.00 68.00 112 MET A N 1
ATOM 840 C CA . MET A 1 112 ? -11.413 0.392 6.977 1.00 68.00 112 MET A CA 1
ATOM 841 C C . MET A 1 112 ? -12.697 1.217 7.083 1.00 68.00 112 MET A C 1
ATOM 843 O O . MET A 1 112 ? -13.493 0.985 7.994 1.00 68.00 112 MET A O 1
ATOM 847 N N . SER A 1 113 ? -12.935 2.141 6.145 1.00 67.44 113 SER A N 1
ATOM 848 C CA . SER A 1 113 ? -14.168 2.941 6.132 1.00 67.44 113 SER A CA 1
ATOM 849 C C . SER A 1 113 ? -15.415 2.080 5.904 1.00 67.44 113 SER A C 1
ATOM 851 O O . SER A 1 113 ? -16.406 2.254 6.607 1.00 67.44 113 SER A O 1
ATOM 853 N N . ARG A 1 114 ? -15.349 1.079 5.014 1.00 67.00 114 ARG A N 1
ATOM 854 C CA . ARG A 1 114 ? -16.437 0.106 4.809 1.00 67.00 114 ARG A CA 1
ATOM 855 C C . ARG A 1 114 ? -16.676 -0.787 6.028 1.00 67.00 114 ARG A C 1
ATOM 857 O O . ARG A 1 114 ? -17.824 -1.051 6.373 1.00 67.00 114 ARG A O 1
ATOM 864 N N . GLY A 1 115 ? -15.610 -1.237 6.689 1.00 59.78 115 GLY A N 1
ATOM 865 C CA . GLY A 1 115 ? -15.709 -2.029 7.916 1.00 59.78 115 GLY A CA 1
ATOM 866 C C . GLY A 1 115 ? -16.338 -1.255 9.079 1.00 59.78 115 GLY A C 1
ATOM 867 O O . GLY A 1 115 ? -17.074 -1.842 9.868 1.00 59.78 115 GLY A O 1
ATOM 868 N N . ALA A 1 116 ? -16.086 0.056 9.161 1.00 60.59 116 ALA A N 1
ATOM 869 C CA . ALA A 1 116 ? -16.709 0.945 10.140 1.00 60.59 116 ALA A CA 1
ATOM 870 C C . ALA A 1 116 ? -18.189 1.231 9.818 1.00 60.59 116 ALA A C 1
ATOM 872 O O . ALA A 1 116 ? -19.020 1.203 10.723 1.00 60.59 116 ALA A O 1
ATOM 873 N N . GLU A 1 117 ? -18.534 1.447 8.540 1.00 59.00 117 GLU A N 1
ATOM 874 C CA . GLU A 1 117 ? -19.927 1.600 8.081 1.00 59.00 117 GLU A CA 1
ATOM 875 C C . GLU A 1 117 ? -20.770 0.353 8.437 1.00 59.00 117 GLU A C 1
ATOM 877 O O . GLU A 1 117 ? -21.854 0.488 8.995 1.00 59.00 117 GLU A O 1
ATOM 882 N N . ALA A 1 118 ? -20.237 -0.859 8.231 1.00 57.34 118 ALA A N 1
ATOM 883 C CA . ALA A 1 118 ? -20.919 -2.132 8.516 1.00 57.34 118 ALA A CA 1
ATOM 884 C C . ALA A 1 118 ? -21.021 -2.514 10.011 1.00 57.34 118 ALA A C 1
ATOM 886 O O . ALA A 1 118 ? -21.557 -3.575 10.345 1.00 57.34 118 ALA A O 1
ATOM 887 N N . GLN A 1 119 ? -20.443 -1.714 10.912 1.00 54.34 119 GLN A N 1
ATOM 888 C CA . GLN A 1 119 ? -20.546 -1.907 12.363 1.00 54.34 119 GLN A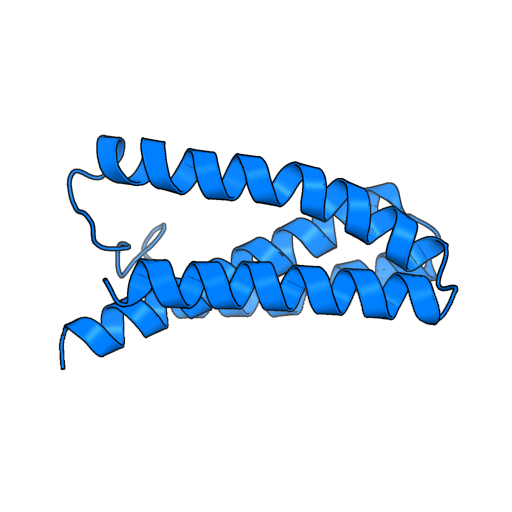 CA 1
ATOM 889 C C . GLN A 1 119 ? -21.590 -0.972 13.003 1.00 54.34 119 GLN A C 1
ATOM 891 O O . GLN A 1 119 ? -21.990 -1.219 14.136 1.00 54.34 119 GLN A O 1
ATOM 896 N N . ASN A 1 120 ? -22.030 0.066 12.279 1.00 51.88 120 ASN A N 1
ATOM 897 C CA . ASN A 1 120 ? -23.037 1.042 12.716 1.00 51.88 120 ASN A CA 1
ATOM 898 C C . ASN A 1 120 ? -24.439 0.809 12.112 1.00 51.88 120 ASN A C 1
ATOM 900 O O . ASN A 1 120 ? -25.345 1.577 12.428 1.00 51.88 120 ASN A O 1
ATOM 904 N N . SER A 1 121 ? -24.614 -0.202 11.250 1.00 47.94 121 SER A N 1
ATOM 905 C CA . SER A 1 121 ? -25.924 -0.699 10.791 1.00 47.94 121 SER A CA 1
ATOM 906 C C . SER A 1 121 ? -26.304 -1.969 11.534 1.00 47.94 121 SER A C 1
ATOM 908 O O . SER A 1 121 ? -27.476 -2.091 11.930 1.00 47.94 121 SER A O 1
#

pLDDT: mean 72.25, std 11.4, range [47.09, 86.81]

Solvent-accessible surface area (backbone atoms only — not comparable to full-atom values): 6282 Å² total; per-residue (Å²): 115,68,63,62,55,54,50,53,52,47,54,51,50,52,51,52,51,53,53,50,35,63,72,68,68,41,62,59,58,40,62,12,45,52,59,19,48,65,53,42,54,58,51,57,50,47,47,56,61,49,45,37,62,77,62,74,39,97,57,81,64,72,50,53,94,87,38,49,30,47,59,55,11,51,52,34,24,55,51,11,48,56,45,21,54,54,26,48,78,66,68,34,32,73,63,14,14,55,21,44,35,39,19,52,53,8,48,49,35,35,53,50,46,51,48,52,55,71,70,77,112

Organism: NCBI:txid157910

Radius of gyration: 15.13 Å; Cα contacts (8 Å, |Δi|>4): 111; chains: 1; bounding box: 38×34×40 Å

Nearest PDB structures (foldseek):
  1yvw-assembly1_A  TM=7.369E-01  e=7.795E+00  Bacillus cereus

Mean predicted aligned error: 9.18 Å

Sequence (121 aa):
MKIAMMRISWYFALALIAIGFSRIHFVNLFGAFMPALAAYVPASLFWLFFGAIVTGKRGVPSTTFGVRTKSLGTILLFAGIALSVTLVLTNRTVAASFAIMLALGGAELILMSRGAEAQNS